Protein AF-A0A7S3KQA8-F1 (afdb_monomer_lite)

Radius of gyration: 25.14 Å; chains: 1; bounding box: 72×40×52 Å

pLDDT: mean 94.76, std 7.44, range [50.25, 98.62]

Sequence (127 aa):
MRDRASHYKTDHILAVFGQDFAYLNAQKSFKNIDKLIYHFNKKYSHMKLVYSTPYDYVKAVHESKVKLPVQYDDMLPYASSPHDYWTGYYTSRANFKSLVKYSSEKFNSYSTLFAEDSLVDHSEEEE

Secondary structure (DSSP, 8-state):
-HHHHTTSSSS--------TTTTTTHHHHHHHHHHHHHHHHHH-SS-------HHHHHHHHHHTT--PPP--S---S-BSSTT-BTTGGGTTTHHHHHHHHHHHHHHHHHHHHHHHHHHHHHHHS--

Foldseek 3Di:
DVVQCVVDPDPFDDDDDDDVPPPPPVVVSVVVVVVVQVVVVVVDVPDHDDDDDPVRRVVVVVVVVDDDDDDDDDPPQDAPDPPRTPCVVVPPPVVVVVVVVVVVVVVVVVVVVVVVVVVVVVVVVVD

InterPro domains:
  IPR000602 Glycoside hydrolase family 38, N-terminal domain [PF01074] (2-80)
  IPR011330 Glycoside hydrolase/deacetylase, beta/alpha-barrel [SSF88713] (2-82)
  IPR027291 Glycoside hydrolase 38, N-terminal domain superfamily [G3DSA:3.20.110.10] (1-46)
  IPR028995 Glycoside hydrolase families 57/38, central domain superfamily [SSF88688] (83-115)
  IPR037094 Glycoside hydrolase family 38, central domain superfamily [G3DSA:1.20.1270.50] (47-122)
  IPR050843 Glycosyl Hydrolase Family 38 [PTHR11607] (2-114)

Organism: Euplotes crassus (NCBI:txid5936)

Structure (mmCIF, N/CA/C/O backbone):
data_AF-A0A7S3KQA8-F1
#
_entry.id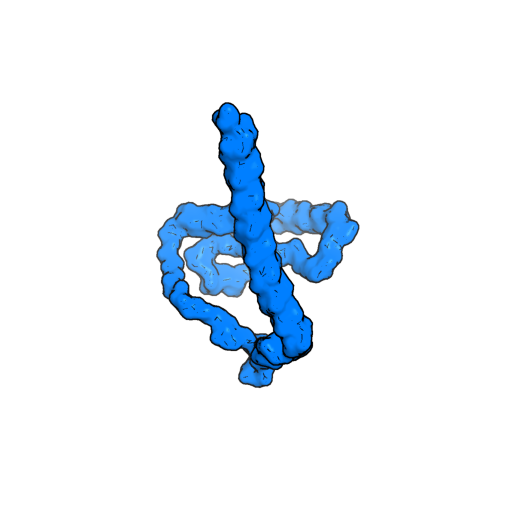   AF-A0A7S3KQA8-F1
#
loop_
_atom_site.group_PDB
_atom_site.id
_atom_site.type_symbol
_atom_site.label_atom_id
_atom_site.label_alt_id
_atom_site.label_comp_id
_atom_site.label_asym_id
_atom_site.label_entity_id
_atom_site.label_seq_id
_atom_site.pdbx_PDB_ins_code
_atom_site.Cartn_x
_atom_site.Cartn_y
_atom_site.Cartn_z
_atom_site.occupancy
_atom_site.B_iso_or_equiv
_atom_site.auth_seq_id
_atom_site.auth_comp_id
_atom_site.auth_asym_id
_atom_site.auth_atom_id
_atom_site.pdbx_PDB_model_num
ATOM 1 N N . MET A 1 1 ? -20.053 -4.637 8.830 1.00 76.00 1 MET A N 1
ATOM 2 C CA . MET A 1 1 ? -18.986 -5.295 9.621 1.00 76.00 1 MET A CA 1
ATOM 3 C C . MET A 1 1 ? -19.276 -6.761 9.900 1.00 76.00 1 MET A C 1
ATOM 5 O O . MET A 1 1 ? -18.405 -7.550 9.593 1.00 76.00 1 MET A O 1
ATOM 9 N N . ARG A 1 2 ? -20.458 -7.150 10.406 1.00 83.81 2 ARG A N 1
ATOM 10 C CA . ARG A 1 2 ? -20.785 -8.575 10.647 1.00 83.81 2 ARG A CA 1
ATOM 11 C C . ARG A 1 2 ? -20.775 -9.436 9.380 1.00 83.81 2 ARG A C 1
ATOM 13 O O . ARG A 1 2 ? -20.152 -10.482 9.381 1.00 83.81 2 ARG A O 1
ATOM 20 N N . ASP A 1 3 ? -21.382 -8.943 8.304 1.00 90.81 3 ASP A N 1
ATOM 21 C CA . ASP A 1 3 ? -21.337 -9.605 6.993 1.00 90.81 3 ASP A CA 1
ATOM 22 C C . ASP A 1 3 ? -19.902 -9.722 6.453 1.00 90.81 3 ASP A C 1
ATOM 24 O O . ASP A 1 3 ? -19.450 -10.774 6.032 1.00 90.81 3 ASP A O 1
ATOM 28 N N . ARG A 1 4 ? -19.100 -8.663 6.587 1.00 91.19 4 ARG A N 1
ATOM 29 C CA . ARG A 1 4 ? -17.677 -8.745 6.251 1.00 91.19 4 ARG A CA 1
ATOM 30 C C . ARG A 1 4 ? -16.948 -9.796 7.099 1.00 91.19 4 ARG A C 1
ATOM 32 O O . ARG A 1 4 ? -16.148 -10.534 6.549 1.00 91.19 4 ARG A O 1
ATOM 39 N N . ALA A 1 5 ? -17.236 -9.877 8.399 1.00 92.00 5 ALA A N 1
ATOM 40 C CA . ALA A 1 5 ? -16.604 -10.812 9.331 1.00 92.00 5 ALA A CA 1
ATOM 41 C C . ALA A 1 5 ? -16.811 -12.283 8.943 1.00 92.00 5 ALA A C 1
ATOM 43 O O . ALA A 1 5 ? -15.881 -13.066 9.083 1.00 92.00 5 ALA A O 1
ATOM 44 N N . SER A 1 6 ? -17.985 -12.653 8.414 1.00 94.38 6 SER A N 1
ATOM 45 C CA . SER A 1 6 ? -18.283 -14.046 8.038 1.00 94.38 6 SER A CA 1
ATOM 46 C C . SER A 1 6 ? -17.423 -14.573 6.885 1.00 94.38 6 SER A C 1
ATOM 48 O O . SER A 1 6 ? -17.363 -15.782 6.677 1.00 94.38 6 SER A O 1
ATOM 50 N N . HIS A 1 7 ? -16.733 -13.687 6.163 1.00 94.81 7 HIS A N 1
ATOM 51 C CA . HIS A 1 7 ? -15.812 -14.033 5.083 1.00 94.81 7 HIS A CA 1
ATOM 52 C C . HIS A 1 7 ? -14.347 -14.169 5.550 1.00 94.81 7 HIS A C 1
ATOM 54 O O . HIS A 1 7 ? -13.475 -14.473 4.738 1.00 94.81 7 HIS A O 1
ATOM 60 N N . TYR A 1 8 ? -14.053 -13.951 6.839 1.00 95.12 8 TYR A N 1
ATOM 61 C CA . TYR A 1 8 ? -12.716 -14.114 7.422 1.00 95.12 8 TYR A CA 1
ATOM 62 C C . TYR A 1 8 ? -12.693 -15.264 8.433 1.00 95.12 8 TYR A C 1
ATOM 64 O O . TYR A 1 8 ? -13.702 -15.610 9.038 1.00 95.12 8 TYR A O 1
ATOM 72 N N . LYS A 1 9 ? -11.511 -15.860 8.632 1.00 95.19 9 LYS A N 1
ATOM 73 C CA . LYS A 1 9 ? -11.307 -16.943 9.611 1.00 95.19 9 LYS A CA 1
ATOM 74 C C . LYS A 1 9 ? -10.982 -16.451 11.028 1.00 95.19 9 LYS A C 1
ATOM 76 O O . LYS A 1 9 ? -10.836 -17.282 11.916 1.00 95.19 9 LYS A O 1
ATOM 81 N N . THR A 1 10 ? -10.806 -15.145 11.229 1.00 96.00 10 THR A N 1
ATOM 82 C CA . THR A 1 10 ? -10.386 -14.539 12.503 1.00 96.00 10 THR A CA 1
ATOM 83 C C . THR A 1 10 ? -11.354 -13.442 12.934 1.00 96.00 10 THR A C 1
ATOM 85 O O . THR A 1 10 ? -12.077 -12.880 12.111 1.00 96.00 10 THR A O 1
ATOM 88 N N . ASP A 1 11 ? -11.299 -13.070 14.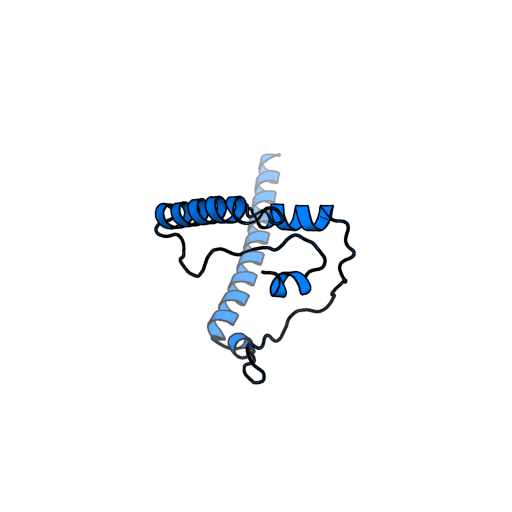214 1.00 94.56 11 ASP A N 1
ATOM 89 C CA . ASP A 1 11 ? -12.083 -11.960 14.777 1.00 94.56 11 ASP A CA 1
ATOM 90 C C . ASP A 1 11 ? -11.481 -10.572 14.475 1.00 94.56 11 ASP A C 1
ATOM 92 O O . ASP A 1 11 ? -11.965 -9.540 14.948 1.00 94.56 11 ASP A O 1
ATOM 96 N N . HIS A 1 12 ? -10.413 -10.523 13.673 1.00 95.88 12 HIS A N 1
ATOM 97 C CA . HIS A 1 12 ? -9.753 -9.292 13.260 1.00 95.88 12 HIS A CA 1
ATOM 98 C C . HIS A 1 12 ? -10.219 -8.903 11.858 1.00 95.88 12 HIS A C 1
ATOM 100 O O . HIS A 1 12 ? -10.081 -9.670 10.910 1.00 95.88 12 HIS A O 1
ATOM 106 N N . ILE A 1 13 ? -10.724 -7.676 11.702 1.00 95.88 13 ILE A N 1
ATOM 107 C CA . ILE A 1 13 ? -11.173 -7.146 10.409 1.00 95.88 13 ILE A CA 1
ATOM 108 C C . ILE A 1 13 ? -10.382 -5.884 10.085 1.00 95.88 13 ILE A C 1
ATOM 110 O O . ILE A 1 13 ? -10.456 -4.892 10.810 1.00 95.88 13 ILE A O 1
ATOM 114 N N . LEU A 1 14 ? -9.675 -5.894 8.955 1.00 95.50 14 LEU A N 1
ATOM 115 C CA . LEU A 1 14 ? -8.928 -4.732 8.480 1.00 95.50 14 LEU A CA 1
ATOM 116 C C . LEU A 1 14 ? -9.862 -3.693 7.846 1.00 95.50 14 LEU A C 1
ATOM 118 O O . LEU A 1 14 ? -10.361 -3.890 6.739 1.00 95.50 14 LEU A O 1
ATOM 122 N N . ALA A 1 15 ? -10.078 -2.553 8.494 1.00 94.31 15 ALA A N 1
ATOM 123 C CA . ALA A 1 15 ? -10.768 -1.415 7.887 1.00 94.31 15 ALA A CA 1
ATOM 124 C C . ALA A 1 15 ? -9.754 -0.475 7.218 1.00 94.3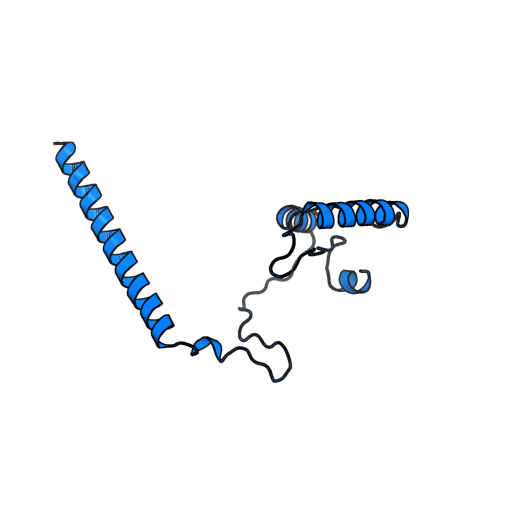1 15 ALA A C 1
ATOM 126 O O . ALA A 1 15 ? -8.971 0.174 7.905 1.00 94.31 15 ALA A O 1
ATOM 127 N N . VAL A 1 16 ? -9.776 -0.387 5.885 1.00 95.00 16 VAL A N 1
ATOM 128 C CA . VAL A 1 16 ? -8.919 0.551 5.146 1.00 95.00 16 VAL A CA 1
ATOM 129 C C . VAL A 1 16 ? -9.601 1.915 5.122 1.00 95.00 16 VAL A C 1
ATOM 131 O O . VAL A 1 16 ? -10.700 2.054 4.591 1.00 95.00 16 VAL A O 1
ATOM 134 N N . PHE A 1 17 ? -8.959 2.913 5.726 1.00 93.56 17 PHE A N 1
ATOM 135 C CA . PHE A 1 17 ? -9.434 4.294 5.760 1.00 93.56 17 PHE A CA 1
ATOM 136 C C . PHE A 1 17 ? -8.563 5.147 4.840 1.00 93.56 17 PHE A C 1
ATOM 138 O O . PHE A 1 17 ? -7.500 5.614 5.241 1.00 93.56 17 PHE A O 1
ATOM 145 N N . GLY A 1 18 ? -9.001 5.338 3.600 1.00 94.50 18 GLY A N 1
ATOM 146 C CA . GLY A 1 18 ? -8.277 6.108 2.594 1.00 94.50 18 GLY A CA 1
ATOM 147 C C . GLY A 1 18 ? -8.875 5.933 1.202 1.00 94.50 18 GLY A C 1
ATOM 148 O O . GLY A 1 18 ? -9.813 5.164 1.018 1.00 94.50 18 GLY A O 1
ATOM 149 N N . GLN A 1 19 ? -8.332 6.685 0.253 1.00 94.94 19 GLN A N 1
ATOM 150 C CA . GLN A 1 19 ? -8.604 6.616 -1.183 1.00 94.94 19 GLN A CA 1
ATOM 151 C C . GLN A 1 19 ? -7.503 7.393 -1.919 1.00 94.94 19 GLN A C 1
ATOM 153 O O . GLN A 1 19 ? -6.625 7.979 -1.272 1.00 94.94 19 GLN A O 1
ATOM 158 N N . ASP A 1 20 ? -7.574 7.440 -3.244 1.00 97.25 20 ASP A N 1
ATOM 159 C CA . ASP A 1 20 ? -6.678 8.236 -4.078 1.00 97.25 20 ASP A CA 1
ATOM 160 C C . ASP A 1 20 ? -6.596 9.682 -3.571 1.00 97.25 20 ASP A C 1
ATOM 162 O O . ASP A 1 20 ? -7.611 10.350 -3.361 1.00 97.25 20 ASP A O 1
ATOM 166 N N . PHE A 1 21 ? -5.368 10.148 -3.325 1.00 95.50 21 PHE A N 1
ATOM 167 C CA . PHE A 1 21 ? -5.073 11.499 -2.829 1.00 95.50 21 PHE A CA 1
ATOM 168 C C . PHE A 1 21 ? -5.819 11.892 -1.536 1.00 95.50 21 PHE A C 1
ATOM 170 O O . PHE A 1 21 ? -6.069 13.071 -1.273 1.00 95.50 21 PHE A O 1
ATOM 177 N N . ALA A 1 22 ? -6.177 10.918 -0.695 1.00 94.94 22 ALA A N 1
ATOM 178 C CA . ALA A 1 22 ? -6.718 11.190 0.632 1.00 94.94 22 ALA A CA 1
ATOM 179 C C . ALA A 1 22 ? -5.680 11.859 1.557 1.00 94.94 22 ALA A C 1
ATOM 181 O O . ALA A 1 22 ? -4.483 11.880 1.286 1.00 94.94 22 ALA A O 1
ATOM 182 N N . TYR A 1 23 ? -6.150 12.384 2.693 1.00 96.31 23 TYR A N 1
ATOM 183 C CA . TYR A 1 23 ? -5.321 12.980 3.754 1.00 96.31 23 TYR A CA 1
ATOM 184 C C . TYR A 1 23 ? -4.524 14.248 3.394 1.00 96.31 23 TYR A C 1
ATOM 186 O O . TYR A 1 23 ? -3.707 14.674 4.205 1.00 96.31 23 TYR A O 1
ATOM 194 N N . LEU A 1 24 ? -4.831 14.945 2.289 1.00 96.62 24 LEU A N 1
ATOM 195 C CA . LEU A 1 24 ? -4.280 16.292 2.020 1.00 96.62 24 LEU A CA 1
ATOM 196 C C . LEU A 1 24 ? -4.468 17.254 3.208 1.00 96.62 24 LEU A C 1
ATOM 198 O O . LEU A 1 24 ? -3.595 18.055 3.522 1.00 96.62 24 LEU A O 1
ATOM 202 N N . ASN A 1 25 ? -5.597 17.125 3.913 1.00 96.12 25 ASN A N 1
ATOM 203 C CA . ASN A 1 25 ? -5.765 17.648 5.264 1.00 96.12 25 ASN A CA 1
ATOM 204 C C . ASN A 1 25 ? -5.907 16.476 6.247 1.00 96.12 25 ASN A C 1
ATOM 206 O O . ASN A 1 25 ? -7.012 16.014 6.566 1.00 96.12 25 ASN A O 1
ATOM 210 N N . ALA A 1 26 ? -4.762 15.982 6.712 1.00 96.88 26 ALA A N 1
ATOM 211 C CA . ALA A 1 26 ? -4.685 14.867 7.644 1.00 96.88 26 ALA A CA 1
ATOM 212 C C . ALA A 1 26 ? -5.384 15.187 8.972 1.00 96.88 26 ALA A C 1
ATOM 214 O O . ALA A 1 26 ? -6.129 14.353 9.484 1.00 96.88 26 ALA A O 1
ATOM 215 N N . GLN A 1 27 ? -5.239 16.415 9.484 1.00 97.81 27 GLN A N 1
ATOM 216 C CA . GLN A 1 27 ? -5.841 16.834 10.752 1.00 97.81 27 GLN A CA 1
ATOM 217 C C . GLN A 1 27 ? -7.364 16.649 10.754 1.00 97.81 27 GLN A C 1
ATOM 219 O O . GLN A 1 27 ? -7.922 16.102 11.705 1.00 97.81 27 GLN A O 1
ATOM 224 N N . LYS A 1 28 ? -8.051 17.067 9.682 1.00 96.06 28 LYS A N 1
ATOM 225 C CA . LYS A 1 28 ? -9.506 16.882 9.551 1.00 96.06 28 LYS A CA 1
ATOM 226 C C . LYS A 1 28 ? -9.886 15.399 9.550 1.00 96.06 28 LYS A C 1
ATOM 228 O O . LYS A 1 28 ? -10.874 15.024 10.179 1.00 96.06 28 LYS A O 1
ATOM 233 N N . SER A 1 29 ? -9.107 14.575 8.855 1.00 96.19 29 SER A N 1
ATOM 234 C CA . SER A 1 29 ? -9.363 13.139 8.706 1.00 96.19 29 SER A CA 1
ATOM 235 C C . SER A 1 29 ? -9.184 12.406 10.036 1.00 96.19 29 SER A C 1
ATOM 237 O O . SER A 1 29 ? -10.127 11.776 10.514 1.00 96.19 29 SER A O 1
ATOM 239 N N . PHE A 1 30 ? -8.036 12.585 10.695 1.00 97.62 30 PHE A N 1
ATOM 240 C CA . PHE A 1 30 ? -7.750 11.969 11.992 1.00 97.62 30 PHE A CA 1
ATOM 241 C C . PHE A 1 30 ? -8.708 12.446 13.084 1.00 97.62 30 PHE A C 1
ATOM 243 O O . PHE A 1 30 ? -9.257 11.619 13.799 1.00 97.62 30 PHE A O 1
ATOM 250 N N . LYS A 1 31 ? -9.068 13.737 13.125 1.00 98.06 31 LYS A N 1
ATOM 251 C CA . LYS A 1 31 ? -10.077 14.239 14.076 1.00 98.06 31 LYS A CA 1
ATOM 252 C C . LYS A 1 31 ? -11.428 13.527 13.943 1.00 98.06 31 LYS A C 1
ATOM 254 O O . LYS A 1 31 ? -12.129 13.337 14.937 1.00 98.06 31 LYS A O 1
ATOM 259 N N . ASN A 1 32 ? -11.832 13.168 12.725 1.00 96.50 32 ASN A N 1
ATOM 260 C CA . 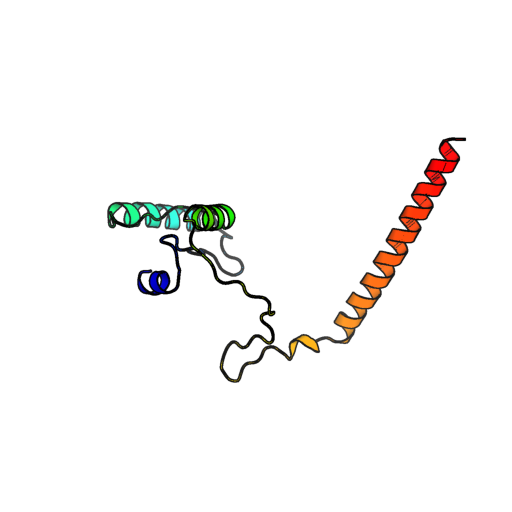ASN A 1 32 ? -13.074 12.430 12.500 1.00 96.50 32 ASN A CA 1
ATOM 261 C C . ASN A 1 32 ? -12.935 10.949 12.872 1.00 96.50 32 ASN A C 1
ATOM 263 O O . ASN A 1 32 ? -13.866 10.388 13.449 1.00 96.50 32 ASN A O 1
ATOM 267 N N . ILE A 1 33 ? -11.784 10.335 12.590 1.00 97.31 33 ILE A N 1
ATOM 268 C CA . ILE A 1 33 ? -11.509 8.945 12.970 1.00 97.31 33 ILE A CA 1
ATOM 269 C C . ILE A 1 33 ? -11.419 8.810 14.499 1.00 97.31 33 ILE A C 1
ATOM 271 O O . ILE A 1 33 ? -12.018 7.894 15.051 1.00 97.31 33 ILE A O 1
ATOM 275 N N . ASP A 1 34 ? -10.800 9.759 15.203 1.00 98.38 34 ASP A N 1
ATOM 276 C CA . ASP A 1 34 ? -10.735 9.782 16.672 1.00 98.38 34 ASP A CA 1
ATOM 277 C C . ASP A 1 34 ? -12.133 9.791 17.294 1.00 98.38 34 ASP A C 1
ATOM 279 O O . ASP A 1 34 ? -12.448 8.993 18.179 1.00 98.38 34 ASP A O 1
ATOM 283 N N . LYS A 1 35 ? -13.012 10.666 16.786 1.00 98.31 35 LYS A N 1
ATOM 284 C CA . LYS A 1 35 ? -14.416 10.721 17.212 1.00 98.31 35 LYS A CA 1
ATOM 285 C C . LYS A 1 35 ? -15.139 9.410 16.920 1.00 98.31 35 LYS A C 1
ATOM 287 O O . LYS A 1 35 ? -15.887 8.931 17.772 1.00 98.31 35 LYS A O 1
ATOM 292 N N . LEU A 1 36 ? -14.925 8.830 15.738 1.00 97.50 36 LEU A N 1
ATOM 293 C CA . LEU A 1 36 ? -15.510 7.546 15.366 1.00 97.50 36 LEU A CA 1
ATOM 294 C C . LEU A 1 36 ? -15.068 6.444 16.334 1.00 97.50 36 LEU A C 1
ATOM 296 O O . LEU A 1 36 ? -15.927 5.762 16.882 1.00 97.50 36 LEU A O 1
ATOM 300 N N . ILE A 1 37 ? -13.765 6.305 16.588 1.00 98.12 37 ILE A N 1
ATOM 301 C CA . ILE A 1 37 ? -13.200 5.323 17.523 1.00 98.12 37 ILE A CA 1
ATOM 302 C C . ILE A 1 37 ? -13.790 5.512 18.921 1.00 98.12 37 ILE A C 1
ATOM 304 O O . ILE A 1 37 ? -14.277 4.549 19.515 1.00 98.12 37 ILE A O 1
ATOM 308 N N . TYR A 1 38 ? -13.806 6.749 19.424 1.00 98.38 38 TYR A N 1
ATOM 309 C CA . TYR A 1 38 ? -14.350 7.070 20.742 1.00 98.38 38 TYR A CA 1
ATOM 310 C C . TYR A 1 38 ? -15.820 6.649 20.873 1.00 98.38 38 TYR A C 1
ATOM 312 O O . TYR A 1 38 ? -16.183 5.896 21.780 1.00 98.38 38 TYR A O 1
ATOM 320 N N . HIS A 1 39 ? -16.679 7.100 19.955 1.00 98.25 39 HIS A N 1
ATOM 321 C CA . HIS A 1 39 ? -18.110 6.806 20.025 1.00 98.25 39 HIS A CA 1
ATOM 322 C C . HIS A 1 39 ? -18.426 5.337 19.725 1.00 98.25 39 HIS A C 1
ATOM 324 O O . HIS A 1 39 ? -19.331 4.776 20.346 1.00 98.25 39 HIS A O 1
ATOM 330 N N . PHE A 1 40 ? -17.681 4.696 18.822 1.00 97.38 40 PHE A N 1
ATOM 331 C CA . PHE A 1 40 ? -17.837 3.279 18.506 1.00 97.38 40 PHE A CA 1
ATOM 332 C C . PHE A 1 40 ? -17.523 2.409 19.727 1.00 97.38 40 PHE A C 1
ATOM 334 O O . PHE A 1 40 ? -18.369 1.620 20.145 1.00 97.38 40 PHE A O 1
ATOM 341 N N . ASN A 1 41 ? -16.359 2.613 20.348 1.00 97.56 41 ASN A N 1
ATOM 342 C CA . ASN A 1 41 ? -15.924 1.826 21.505 1.00 97.56 41 ASN A CA 1
ATOM 343 C C . ASN A 1 41 ? -16.783 2.086 22.752 1.00 97.56 41 ASN A C 1
ATOM 345 O O . ASN A 1 41 ? -16.933 1.202 23.587 1.00 97.56 41 ASN A O 1
ATOM 349 N N . LYS A 1 42 ? -17.392 3.275 22.879 1.00 97.88 42 LYS A N 1
ATOM 350 C CA . LYS A 1 42 ? -18.361 3.559 23.951 1.00 97.88 42 LYS A CA 1
ATOM 351 C C . LYS A 1 42 ? -19.698 2.839 23.743 1.00 97.88 42 LYS A C 1
ATOM 353 O O . LYS A 1 42 ? -20.353 2.479 24.716 1.00 97.88 42 LYS A O 1
ATOM 358 N N . LYS A 1 43 ? -20.133 2.671 22.489 1.00 97.62 43 LYS A N 1
ATOM 359 C CA . LYS A 1 43 ? -21.436 2.078 22.146 1.00 97.62 43 LYS A CA 1
ATOM 360 C C . LYS A 1 43 ? -21.406 0.549 22.114 1.00 97.62 43 LYS A C 1
ATOM 362 O O . LYS A 1 43 ? -22.396 -0.079 22.483 1.00 97.62 43 LYS A O 1
ATOM 367 N N . TYR A 1 44 ? -20.315 -0.046 21.639 1.00 95.75 44 TYR A N 1
ATOM 368 C CA . TYR A 1 44 ? -20.205 -1.488 21.430 1.00 95.75 44 TYR A CA 1
ATOM 369 C C . TYR A 1 44 ? -19.191 -2.098 22.398 1.00 95.75 44 TYR A C 1
ATOM 371 O O . TYR A 1 44 ? -17.996 -1.886 22.259 1.00 95.75 44 TYR A O 1
ATOM 379 N N . SER A 1 45 ? -19.664 -2.902 23.353 1.00 95.12 45 SER A N 1
ATOM 380 C CA . SER A 1 45 ? -18.806 -3.603 24.323 1.00 95.12 45 SER A CA 1
ATOM 381 C C . SER A 1 45 ? -18.151 -4.877 23.774 1.00 95.12 45 SER A C 1
ATOM 383 O O . 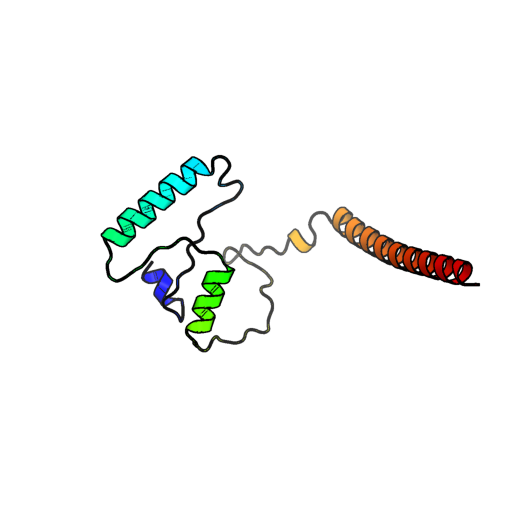SER A 1 45 ? -17.139 -5.324 24.300 1.00 95.12 45 SER A O 1
ATOM 385 N N . HIS A 1 46 ? -18.723 -5.466 22.721 1.00 93.56 46 HIS A N 1
ATOM 386 C CA . HIS A 1 46 ? -18.283 -6.734 22.120 1.00 93.56 46 HIS A CA 1
ATOM 387 C C . HIS A 1 46 ? -17.361 -6.548 20.905 1.00 93.56 46 HIS A C 1
ATOM 389 O O . HIS A 1 46 ? -17.013 -7.518 20.240 1.00 93.56 46 HIS A O 1
ATOM 395 N N . MET A 1 47 ? -17.006 -5.308 20.564 1.00 94.06 47 MET A N 1
ATOM 396 C CA . MET A 1 47 ? -16.118 -4.985 19.449 1.00 94.06 47 MET A CA 1
ATOM 397 C C . MET A 1 47 ? -15.188 -3.852 19.854 1.00 94.06 47 MET A C 1
ATOM 399 O O . MET A 1 47 ? -15.588 -2.953 20.588 1.00 94.06 47 MET A O 1
ATOM 403 N N . LYS A 1 48 ? -13.968 -3.856 19.318 1.00 95.94 48 LYS A N 1
ATOM 404 C CA . LYS A 1 48 ? -12.997 -2.788 19.543 1.00 95.94 48 LYS A CA 1
ATOM 405 C C . LYS A 1 48 ? -12.492 -2.264 18.207 1.00 95.94 48 LYS A C 1
ATOM 407 O O . LYS A 1 48 ? -11.938 -3.018 17.413 1.00 95.94 48 LYS A O 1
ATOM 412 N N . LEU A 1 49 ? -12.684 -0.972 17.972 1.00 96.88 49 LEU A N 1
ATOM 413 C CA . LEU A 1 49 ? -12.089 -0.252 16.856 1.00 96.88 49 LEU A CA 1
ATOM 414 C C . LEU A 1 49 ? -10.817 0.444 17.345 1.00 96.88 49 LEU A C 1
ATOM 416 O O . LEU A 1 49 ? -10.831 1.122 18.373 1.00 96.88 49 LEU A O 1
ATOM 420 N N . VAL A 1 50 ? -9.717 0.262 16.623 1.00 97.25 50 VAL A N 1
ATOM 421 C CA . VAL A 1 50 ? -8.409 0.832 16.958 1.00 97.25 50 VAL A CA 1
ATOM 422 C C . VAL A 1 50 ? -7.739 1.362 15.700 1.00 97.25 50 VAL A C 1
ATOM 424 O O . VAL A 1 50 ? -8.001 0.867 14.603 1.00 97.25 50 VAL A O 1
ATOM 427 N N . TYR A 1 51 ? -6.846 2.336 15.865 1.00 98.06 51 TYR A N 1
ATOM 428 C CA . TYR A 1 51 ? -5.831 2.576 14.846 1.00 98.06 51 TYR A CA 1
ATOM 429 C C . TYR A 1 51 ? -4.923 1.358 14.742 1.00 98.06 51 TYR A C 1
ATOM 431 O O . TYR A 1 51 ? -4.622 0.701 15.739 1.00 98.06 51 TYR A O 1
ATOM 439 N N . SER A 1 52 ? -4.512 1.053 13.521 1.00 97.81 52 SER A N 1
ATOM 440 C CA . SER A 1 52 ? -3.684 -0.104 13.228 1.00 97.81 52 SER A CA 1
ATOM 441 C C . SER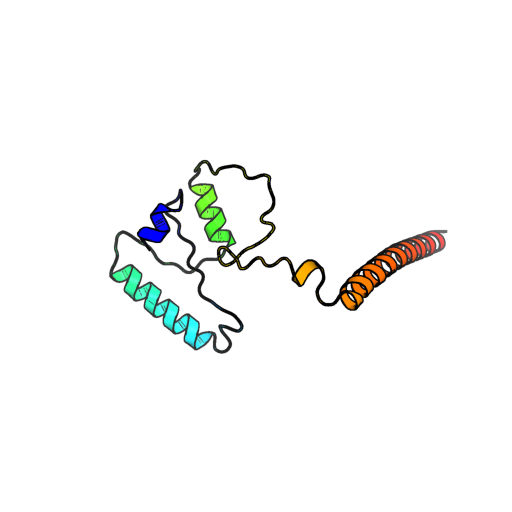 A 1 52 ? -2.902 0.139 11.945 1.00 97.81 52 SER A C 1
ATOM 443 O O . SER A 1 52 ? -3.218 1.046 11.169 1.00 97.81 52 SER A O 1
ATOM 445 N N . THR A 1 53 ? -1.895 -0.694 11.724 1.00 98.00 53 THR A N 1
ATOM 446 C CA . THR A 1 53 ? -1.135 -0.774 10.481 1.00 98.00 53 THR A CA 1
ATOM 447 C C . THR A 1 53 ? -1.382 -2.133 9.815 1.00 98.00 53 THR A C 1
ATOM 449 O O . THR A 1 53 ? -1.810 -3.078 10.485 1.00 98.00 53 THR A O 1
ATOM 452 N N . PRO A 1 54 ? -1.099 -2.293 8.507 1.00 97.75 54 PRO A N 1
ATOM 453 C CA . PRO A 1 54 ? -1.161 -3.608 7.867 1.00 97.75 54 PRO A CA 1
ATOM 454 C C . PRO A 1 54 ? -0.314 -4.666 8.592 1.00 97.75 54 PRO A C 1
ATOM 456 O O . PRO A 1 54 ? -0.741 -5.812 8.702 1.00 97.75 54 PRO A O 1
ATOM 459 N N . TYR A 1 55 ? 0.839 -4.269 9.143 1.00 98.31 55 TYR A N 1
ATOM 460 C CA . TYR A 1 55 ? 1.695 -5.144 9.943 1.00 98.31 55 TYR A CA 1
ATOM 461 C C . TYR A 1 55 ? 0.987 -5.638 11.210 1.00 98.31 55 TYR A C 1
ATOM 463 O O . TYR A 1 55 ? 0.906 -6.845 11.427 1.00 98.31 55 TYR A O 1
ATOM 471 N N . ASP A 1 56 ? 0.420 -4.731 12.011 1.00 98.19 56 ASP A N 1
ATOM 472 C CA . ASP A 1 56 ? -0.255 -5.102 13.262 1.00 98.19 56 ASP A CA 1
ATOM 473 C C . ASP A 1 56 ? -1.463 -6.013 13.011 1.00 98.19 56 ASP A C 1
ATOM 475 O O . ASP A 1 56 ? -1.707 -6.951 13.770 1.00 98.19 56 ASP A O 1
ATOM 479 N N . TYR A 1 57 ? -2.198 -5.777 11.920 1.00 97.75 57 TYR A N 1
ATOM 480 C CA . TYR A 1 57 ? -3.298 -6.646 11.510 1.00 97.75 57 TYR A CA 1
ATOM 481 C C . TYR A 1 57 ? -2.816 -8.056 11.149 1.00 97.75 57 TYR A C 1
ATOM 483 O O . TYR A 1 57 ? -3.354 -9.037 11.663 1.00 97.75 57 TYR A O 1
ATOM 491 N N . VAL A 1 58 ? -1.793 -8.178 10.294 1.00 97.50 58 VAL A N 1
ATOM 492 C CA . VAL A 1 58 ? -1.244 -9.487 9.900 1.00 97.50 58 VAL A CA 1
ATOM 493 C C . VAL A 1 58 ? -0.651 -10.213 11.107 1.00 97.50 58 VAL A C 1
ATOM 495 O O . VAL A 1 58 ? -0.858 -11.417 11.250 1.00 97.50 58 VAL A O 1
ATOM 498 N N . LYS A 1 59 ? 0.010 -9.488 12.016 1.00 98.06 59 LYS A N 1
ATOM 499 C CA . LYS A 1 59 ? 0.503 -10.027 13.286 1.00 98.06 59 LYS A CA 1
ATOM 500 C C . LYS A 1 59 ? -0.635 -10.604 14.133 1.00 98.06 59 LYS A C 1
ATOM 502 O O . LYS A 1 59 ? -0.544 -11.756 14.542 1.00 98.06 59 LYS A O 1
ATOM 507 N N . ALA A 1 60 ? -1.729 -9.867 14.325 1.00 97.50 60 ALA A N 1
ATOM 508 C CA . ALA A 1 60 ? -2.890 -10.350 15.077 1.00 97.50 60 ALA A CA 1
ATOM 509 C C . ALA A 1 60 ? -3.548 -11.582 14.420 1.00 97.50 60 ALA A C 1
ATOM 511 O O . ALA A 1 60 ? -3.919 -12.544 15.093 1.00 97.50 60 ALA A O 1
ATOM 512 N N . VAL A 1 61 ? -3.641 -11.600 13.084 1.00 97.12 61 VAL A N 1
ATOM 513 C CA . VAL A 1 61 ? -4.112 -12.774 12.330 1.00 97.12 61 VAL A CA 1
ATOM 514 C C . VAL A 1 61 ? -3.186 -13.973 12.547 1.00 97.12 61 VAL A C 1
ATOM 516 O O . VAL A 1 61 ? -3.674 -15.075 12.786 1.00 97.12 61 VAL A O 1
ATOM 519 N N . HIS A 1 62 ? -1.869 -13.783 12.517 1.00 96.81 62 HIS A N 1
ATOM 520 C CA . HIS A 1 62 ? -0.906 -14.852 12.781 1.00 96.81 62 HIS A CA 1
ATOM 521 C C . HIS A 1 62 ? -1.019 -15.389 14.219 1.00 96.81 62 HIS A C 1
ATOM 523 O O . HIS A 1 62 ? -1.077 -16.601 14.430 1.00 96.81 62 HIS A O 1
ATOM 529 N N . GLU A 1 63 ? -1.135 -14.498 15.205 1.00 97.69 63 GLU A N 1
ATOM 530 C CA . GLU A 1 63 ? -1.282 -14.837 16.628 1.00 97.69 63 GLU A CA 1
ATOM 531 C C . GLU A 1 63 ? -2.586 -15.588 16.942 1.00 97.69 63 GLU A C 1
ATOM 533 O O . GLU A 1 63 ? -2.629 -16.359 17.901 1.00 97.69 63 GLU A O 1
ATOM 538 N N . SER A 1 64 ? -3.619 -15.448 16.102 1.00 96.94 64 SER A N 1
ATOM 539 C CA . SER A 1 64 ? -4.860 -16.229 16.211 1.00 96.94 64 SER A CA 1
ATOM 540 C C . SER A 1 64 ? -4.690 -17.723 15.884 1.00 96.94 64 SER A C 1
ATOM 542 O O . SER A 1 64 ? -5.597 -18.513 16.145 1.00 96.94 64 SER A O 1
ATOM 544 N N . LYS A 1 65 ? -3.533 -18.130 15.332 1.00 95.69 65 LYS A N 1
ATOM 545 C CA . LYS A 1 65 ? -3.161 -19.527 15.027 1.00 95.69 65 LYS A CA 1
ATOM 546 C C . LYS A 1 65 ? -4.182 -20.281 14.162 1.00 95.69 65 LYS A C 1
ATOM 548 O O . LYS A 1 65 ? -4.267 -21.509 14.214 1.00 95.69 65 LYS A O 1
ATOM 553 N N . VAL A 1 66 ? -4.946 -19.566 13.337 1.00 96.06 66 VAL A N 1
ATOM 554 C CA . VAL A 1 66 ? -5.885 -20.182 12.393 1.00 96.06 66 VAL A CA 1
ATOM 555 C C . VAL A 1 66 ? -5.154 -20.786 11.194 1.00 96.06 66 VAL A C 1
ATOM 557 O O . VAL A 1 66 ? -4.163 -20.247 10.703 1.00 96.06 66 VAL A O 1
ATOM 560 N N . LYS A 1 67 ? -5.675 -21.895 10.661 1.00 95.69 67 LYS A N 1
ATOM 561 C CA . LYS A 1 67 ? -5.144 -22.508 9.436 1.00 95.69 67 LYS A CA 1
ATOM 562 C C . LYS A 1 67 ? -5.691 -21.795 8.195 1.00 95.69 67 LYS A C 1
ATOM 564 O O . LYS A 1 67 ? -6.868 -21.946 7.837 1.00 95.69 67 LYS A O 1
ATOM 569 N N . LEU A 1 68 ? -4.838 -21.032 7.520 1.00 95.38 68 LEU A N 1
ATOM 570 C CA . LEU A 1 68 ? -5.143 -20.411 6.229 1.00 95.38 68 LEU A CA 1
ATOM 571 C C . LEU A 1 68 ? -4.925 -21.414 5.078 1.00 95.38 68 LEU A C 1
ATOM 573 O O . LEU A 1 68 ? -4.073 -22.296 5.198 1.00 95.38 68 LEU A O 1
ATOM 577 N N . PRO A 1 69 ? -5.725 -21.344 3.998 1.00 95.06 69 PRO A N 1
ATOM 578 C CA . PRO A 1 69 ? -5.477 -22.143 2.802 1.00 95.06 69 PRO A CA 1
ATOM 579 C C . PRO A 1 69 ? -4.191 -21.682 2.103 1.00 95.06 69 PRO A C 1
ATOM 581 O O . PRO A 1 69 ? -3.805 -20.519 2.210 1.00 95.06 69 PRO A O 1
ATOM 584 N N . VAL A 1 70 ? -3.550 -22.598 1.381 1.00 96.12 70 VAL A N 1
ATOM 585 C CA . VAL A 1 70 ? -2.405 -22.288 0.517 1.00 96.12 70 VAL A CA 1
ATOM 586 C C . VAL A 1 70 ? -2.930 -22.030 -0.892 1.00 96.12 70 VAL A C 1
ATOM 588 O O . VAL A 1 70 ? -3.755 -22.801 -1.376 1.00 96.12 70 VAL A O 1
ATOM 591 N N . GLN A 1 71 ? -2.456 -20.959 -1.525 1.00 95.25 71 GLN A N 1
ATOM 592 C CA . GLN A 1 71 ? -2.755 -20.599 -2.911 1.00 95.25 71 GLN A CA 1
ATOM 593 C C . GLN A 1 71 ? -1.442 -20.570 -3.697 1.00 95.25 71 GLN A C 1
ATOM 595 O O . GLN A 1 71 ? -0.464 -20.003 -3.209 1.00 95.25 71 GLN A O 1
ATOM 600 N N . TYR A 1 72 ? -1.423 -21.186 -4.880 1.00 96.38 72 TYR A N 1
ATOM 601 C CA . TYR A 1 72 ? -0.223 -21.298 -5.722 1.00 96.38 72 TYR A CA 1
ATOM 602 C C . TYR A 1 72 ? -0.300 -20.471 -7.006 1.00 96.38 72 TYR A C 1
ATOM 604 O O . TYR A 1 72 ? 0.738 -20.053 -7.513 1.00 96.38 72 TYR A O 1
ATOM 612 N N . ASP A 1 73 ? -1.508 -20.243 -7.521 1.00 96.50 73 ASP A N 1
ATOM 613 C CA . ASP A 1 73 ? -1.702 -19.551 -8.793 1.00 96.50 73 ASP A CA 1
ATOM 614 C C . ASP A 1 73 ? -1.560 -18.032 -8.654 1.00 96.50 73 ASP A C 1
ATOM 616 O O . ASP A 1 73 ? -1.646 -17.470 -7.554 1.00 96.50 73 ASP A O 1
ATOM 620 N N . ASP A 1 74 ? -1.391 -17.366 -9.795 1.00 95.69 74 ASP A N 1
ATOM 621 C CA . ASP A 1 74 ? -1.505 -15.916 -9.872 1.00 95.69 74 ASP A CA 1
ATOM 622 C C . ASP A 1 74 ? -2.978 -15.453 -9.828 1.00 95.69 74 ASP A C 1
ATOM 624 O O . ASP A 1 74 ? -3.916 -16.236 -9.659 1.00 95.69 74 ASP A O 1
ATOM 628 N N . MET A 1 75 ? -3.182 -14.137 -9.911 1.00 95.56 75 MET A N 1
ATOM 629 C CA . MET A 1 75 ? -4.512 -13.520 -9.940 1.00 95.56 75 MET A CA 1
ATOM 630 C C . MET A 1 75 ? -4.822 -12.897 -11.311 1.00 95.56 75 MET A C 1
ATOM 632 O O . MET A 1 75 ? -5.512 -11.876 -11.383 1.00 95.56 75 MET A O 1
ATOM 636 N N . LEU A 1 76 ? -4.275 -13.457 -12.398 1.00 96.19 76 LEU A N 1
ATOM 637 C CA . LEU A 1 76 ? -4.450 -12.952 -13.759 1.00 96.19 76 LEU A CA 1
ATOM 638 C C . LEU A 1 76 ? -5.294 -13.913 -14.622 1.00 96.19 76 LEU A C 1
ATOM 640 O O . LEU A 1 76 ? -5.203 -15.128 -14.475 1.00 96.19 76 LEU A O 1
ATOM 644 N N . PRO A 1 77 ? -6.095 -13.391 -15.573 1.00 96.50 77 PRO A N 1
ATOM 645 C CA . PRO A 1 77 ? -6.400 -11.979 -15.805 1.00 96.50 77 PRO A CA 1
ATOM 646 C C . PRO A 1 77 ? -7.417 -11.428 -14.791 1.00 96.50 77 PRO A C 1
ATOM 648 O O . PRO A 1 77 ? -8.368 -12.104 -14.404 1.00 96.50 77 PRO A O 1
ATOM 651 N N . TYR A 1 78 ? -7.259 -10.158 -14.414 1.00 97.19 78 TYR A N 1
ATOM 652 C CA . TYR A 1 78 ? -8.243 -9.467 -13.581 1.00 97.19 78 TYR A CA 1
ATOM 653 C C . TYR A 1 78 ? -9.474 -9.063 -14.403 1.00 97.19 78 TYR A C 1
ATOM 655 O O . TYR A 1 78 ? -9.341 -8.526 -15.508 1.00 97.19 78 TYR A O 1
ATOM 663 N N . ALA A 1 79 ? -10.664 -9.278 -13.842 1.00 97.62 79 ALA A N 1
ATOM 664 C CA . ALA A 1 79 ? -11.923 -8.786 -14.382 1.00 97.62 79 ALA A CA 1
ATOM 665 C C . ALA A 1 79 ? -12.735 -8.090 -13.286 1.00 97.62 79 ALA A C 1
ATOM 667 O O . ALA A 1 79 ? -12.958 -8.656 -12.216 1.00 97.62 79 ALA A O 1
ATOM 668 N N . SER A 1 80 ? -13.189 -6.866 -13.556 1.00 97.00 80 SER A N 1
ATOM 669 C CA . SER A 1 80 ? -14.027 -6.101 -12.619 1.00 97.00 80 SER A CA 1
ATOM 670 C C . SER A 1 80 ? -15.515 -6.468 -12.707 1.00 97.00 80 SER A C 1
ATOM 672 O O . SER A 1 80 ? -16.276 -6.172 -11.790 1.00 97.00 80 SER A O 1
ATOM 674 N N . SER A 1 81 ? -15.926 -7.105 -13.807 1.00 96.62 81 SER A N 1
ATOM 675 C CA . SER A 1 81 ? -17.294 -7.527 -14.142 1.00 96.62 81 SER A CA 1
ATOM 676 C C . SER A 1 81 ? -17.218 -8.724 -15.112 1.00 96.62 81 SER A C 1
ATOM 678 O O . SER A 1 81 ? -16.159 -8.902 -15.722 1.00 96.62 81 SER A O 1
ATOM 680 N N . PRO A 1 82 ? -18.281 -9.534 -15.326 1.00 96.56 82 PRO A N 1
ATOM 681 C CA . PRO A 1 82 ? -18.214 -10.755 -16.147 1.00 96.56 82 PRO A CA 1
ATOM 682 C C . PRO A 1 82 ? -17.671 -10.598 -17.579 1.00 96.56 82 PRO A C 1
ATOM 684 O O . PRO A 1 82 ? -17.221 -11.579 -18.167 1.00 96.56 82 PRO A O 1
ATOM 687 N N . HIS A 1 83 ? -17.699 -9.389 -18.145 1.00 96.44 83 HIS A N 1
ATOM 688 C CA . HIS A 1 83 ? -17.200 -9.099 -19.495 1.00 96.44 83 HIS A CA 1
ATOM 689 C C . HIS A 1 83 ? -16.138 -7.986 -19.536 1.00 96.44 83 HIS A C 1
ATOM 691 O O . HIS A 1 83 ? -15.728 -7.580 -20.620 1.00 96.44 83 HIS A O 1
ATOM 697 N N . ASP A 1 84 ? -15.636 -7.543 -18.378 1.00 97.31 84 ASP A N 1
ATOM 698 C CA . ASP A 1 84 ? -14.684 -6.430 -18.262 1.00 97.31 84 ASP A CA 1
ATOM 699 C C . ASP A 1 84 ? -13.299 -6.948 -17.865 1.00 97.31 84 ASP A C 1
ATOM 701 O O . ASP A 1 84 ? -12.837 -6.740 -16.741 1.00 97.31 84 ASP A O 1
ATOM 705 N N . TYR A 1 85 ? -12.641 -7.658 -18.783 1.00 98.12 85 TYR A N 1
ATOM 706 C CA . TYR A 1 85 ? -11.295 -8.194 -18.572 1.00 98.12 85 TYR A CA 1
ATOM 707 C C . TYR A 1 85 ? -10.223 -7.144 -18.852 1.00 98.12 85 TYR A C 1
ATOM 709 O O . TYR A 1 85 ? -10.157 -6.551 -19.930 1.00 98.12 85 TYR A O 1
ATOM 717 N N . TRP A 1 86 ? -9.315 -6.958 -17.901 1.00 97.75 86 TRP A N 1
ATOM 718 C CA . TRP A 1 86 ? -8.261 -5.952 -17.978 1.00 97.75 86 TRP A CA 1
ATOM 719 C C . TRP A 1 86 ? -7.025 -6.507 -18.696 1.00 97.75 86 TRP A C 1
ATOM 721 O O . TRP A 1 86 ? -5.908 -6.401 -18.215 1.00 97.75 86 TRP A O 1
ATOM 731 N N . THR A 1 87 ? -7.197 -7.117 -19.867 1.00 98.12 87 THR A N 1
ATOM 732 C CA . THR A 1 87 ? -6.076 -7.670 -20.654 1.00 98.12 87 THR A CA 1
ATOM 733 C C . THR A 1 87 ? -5.518 -6.673 -21.669 1.00 98.12 87 THR A C 1
ATOM 735 O O . THR A 1 87 ? -4.382 -6.805 -22.118 1.00 98.12 87 THR A O 1
ATOM 738 N N . GLY A 1 88 ? -6.259 -5.607 -21.993 1.00 98.00 88 GLY A N 1
ATOM 739 C CA . GLY A 1 88 ? -5.816 -4.595 -22.959 1.00 98.00 88 GLY A CA 1
ATOM 740 C C . GLY A 1 88 ? -4.517 -3.884 -22.554 1.00 98.00 88 GLY A C 1
ATOM 741 O O . GLY A 1 88 ? -3.674 -3.588 -23.405 1.00 98.00 88 GLY A O 1
ATOM 742 N N . TYR A 1 89 ? -4.288 -3.664 -21.249 1.00 97.25 89 TYR A N 1
ATOM 743 C CA . TYR A 1 89 ? -3.071 -2.988 -20.782 1.00 97.25 89 TYR A CA 1
ATOM 744 C C . TYR A 1 89 ? -1.788 -3.805 -20.999 1.00 97.25 89 TYR A C 1
ATOM 746 O O . TYR A 1 89 ? -0.697 -3.222 -20.938 1.00 97.25 89 TYR A O 1
ATOM 754 N N . TYR A 1 90 ? -1.897 -5.103 -21.316 1.00 97.94 90 TYR A N 1
ATOM 755 C CA . TYR A 1 90 ? -0.762 -5.935 -21.723 1.00 97.94 90 TYR A CA 1
ATOM 756 C C . TYR A 1 90 ? -0.103 -5.403 -23.005 1.00 97.94 90 TYR A C 1
ATOM 758 O O . TYR A 1 90 ? 1.121 -5.451 -23.120 1.00 97.94 90 TYR A O 1
ATOM 766 N N . THR A 1 91 ? -0.872 -4.790 -23.914 1.00 98.06 91 THR A N 1
ATOM 767 C CA . THR A 1 91 ? -0.363 -4.262 -25.197 1.00 98.06 91 THR A CA 1
ATOM 768 C C . THR A 1 91 ? -0.414 -2.733 -25.297 1.00 98.06 91 THR A C 1
ATOM 770 O O . THR A 1 91 ? 0.364 -2.144 -26.050 1.00 98.06 91 THR A O 1
ATOM 773 N N . SER A 1 92 ? -1.261 -2.047 -24.519 1.00 98.38 92 SER A N 1
ATOM 774 C CA . SER A 1 92 ? -1.342 -0.576 -24.525 1.00 98.38 92 SER A CA 1
ATOM 775 C C . SER A 1 92 ? 0.031 0.094 -24.372 1.00 98.38 92 SER A C 1
ATOM 777 O O . SER A 1 92 ? 0.801 -0.252 -23.472 1.00 98.38 92 SER A O 1
ATOM 779 N N . ARG A 1 93 ? 0.321 1.102 -25.211 1.00 98.12 93 ARG A N 1
ATOM 780 C CA . ARG A 1 93 ? 1.602 1.845 -25.242 1.00 98.12 93 ARG A CA 1
ATOM 781 C C . ARG A 1 93 ? 2.828 0.946 -25.499 1.00 98.12 93 ARG A C 1
ATOM 783 O O . ARG A 1 93 ? 3.826 1.038 -24.785 1.00 98.12 93 ARG A O 1
ATOM 790 N N . ALA A 1 94 ? 2.768 0.104 -26.532 1.00 98.31 94 ALA A N 1
ATOM 791 C CA . ALA A 1 94 ? 3.825 -0.850 -26.890 1.00 98.31 94 ALA A CA 1
ATOM 792 C C . ALA A 1 94 ? 5.231 -0.223 -27.018 1.00 98.31 94 ALA A C 1
ATOM 794 O O . ALA A 1 94 ? 6.183 -0.761 -26.458 1.00 98.31 94 ALA A O 1
ATOM 795 N N . ASN A 1 95 ? 5.360 0.952 -27.651 1.00 98.50 95 ASN A N 1
ATOM 796 C CA . ASN A 1 95 ? 6.653 1.645 -27.786 1.00 98.50 95 ASN A CA 1
ATOM 797 C C . ASN A 1 95 ? 7.283 1.963 -26.422 1.00 98.50 95 ASN A C 1
ATOM 799 O O . ASN A 1 95 ? 8.482 1.781 -26.232 1.00 98.50 95 ASN A O 1
ATOM 803 N N . PHE A 1 96 ? 6.469 2.387 -25.451 1.00 98.50 96 PHE A N 1
ATOM 804 C CA . PHE A 1 96 ? 6.952 2.684 -24.104 1.00 98.50 96 PHE A CA 1
ATOM 805 C C . PHE A 1 96 ? 7.352 1.410 -23.353 1.00 98.50 96 PHE A C 1
ATOM 807 O O . PHE A 1 96 ? 8.396 1.381 -22.712 1.00 98.50 96 PHE A O 1
ATOM 814 N N . LYS A 1 97 ? 6.579 0.325 -23.486 1.00 98.62 97 LYS A N 1
ATOM 815 C CA . LYS A 1 97 ? 6.957 -0.987 -22.932 1.00 98.62 97 LYS A CA 1
ATOM 816 C C . LYS A 1 97 ? 8.288 -1.489 -23.509 1.00 98.62 97 LYS A C 1
ATOM 818 O O . LYS A 1 97 ? 9.129 -1.977 -22.758 1.00 98.62 97 LYS A O 1
ATOM 823 N N . SER A 1 98 ? 8.498 -1.324 -24.818 1.00 98.44 98 SER A N 1
ATOM 824 C CA . SER A 1 98 ? 9.767 -1.655 -25.478 1.00 98.44 98 SER A CA 1
ATOM 825 C C . SER A 1 98 ? 10.921 -0.814 -24.940 1.00 98.44 98 SER A C 1
ATOM 827 O O . SER A 1 98 ? 11.987 -1.355 -24.654 1.00 98.44 98 SER A O 1
ATOM 829 N N . LEU A 1 99 ? 10.703 0.492 -24.763 1.00 98.62 99 LEU A N 1
ATOM 830 C CA . LEU A 1 99 ? 11.703 1.392 -24.197 1.00 98.62 99 LEU A CA 1
ATOM 831 C C . LEU A 1 99 ? 12.102 0.969 -22.778 1.00 98.62 99 LEU A C 1
ATOM 833 O O . LEU A 1 99 ? 13.289 0.864 -22.505 1.00 98.62 99 LEU A O 1
ATOM 837 N N . VAL A 1 100 ? 11.140 0.650 -21.904 1.00 98.56 100 VAL A N 1
ATOM 838 C CA . VAL A 1 100 ? 11.426 0.171 -20.537 1.00 98.56 100 VAL A CA 1
ATOM 839 C C . VAL A 1 100 ? 12.300 -1.087 -20.560 1.00 98.56 100 VAL A C 1
ATOM 841 O O . VAL A 1 100 ? 13.274 -1.162 -19.813 1.00 98.56 100 VAL A O 1
ATOM 844 N N . LYS A 1 101 ? 12.002 -2.055 -21.440 1.00 98.19 101 LYS A N 1
ATOM 845 C CA . LYS A 1 101 ? 12.804 -3.283 -21.566 1.00 98.19 101 LYS A CA 1
ATOM 846 C C . LYS A 1 101 ? 14.230 -2.989 -22.038 1.00 98.19 101 LYS A C 1
ATOM 848 O O . LYS A 1 101 ? 15.176 -3.488 -21.437 1.00 98.19 101 LYS A O 1
ATOM 853 N N . TYR A 1 102 ? 14.376 -2.153 -23.065 1.00 98.56 102 TYR A N 1
ATOM 854 C CA . TYR A 1 102 ? 15.681 -1.738 -23.580 1.00 98.56 102 TYR A CA 1
ATOM 855 C C . TYR A 1 102 ? 16.505 -0.992 -22.520 1.00 98.56 102 TYR A C 1
ATOM 857 O O . TYR A 1 102 ? 17.664 -1.321 -22.279 1.00 98.56 102 TYR A O 1
ATOM 865 N N . SER A 1 103 ? 15.903 -0.018 -21.835 1.00 98.56 103 SER A N 1
ATOM 866 C CA . SER A 1 103 ? 16.574 0.738 -20.777 1.00 98.56 103 SER A CA 1
ATOM 867 C C . SER A 1 103 ? 16.982 -0.151 -19.601 1.00 98.56 103 SER A C 1
ATOM 869 O O . SER A 1 103 ? 18.073 0.027 -19.072 1.00 98.56 103 SER A O 1
ATOM 871 N N . SER A 1 104 ? 16.155 -1.131 -19.219 1.00 98.50 104 SER A N 1
ATOM 872 C CA . SER A 1 104 ? 16.497 -2.092 -18.162 1.00 98.50 104 SER A CA 1
ATOM 873 C C . SER A 1 104 ? 17.687 -2.978 -18.536 1.00 98.50 104 SER A C 1
ATOM 875 O O . SER A 1 104 ? 18.520 -3.255 -17.677 1.00 98.50 104 SER A O 1
ATOM 877 N N . GLU A 1 105 ? 17.769 -3.424 -19.793 1.00 98.38 105 GLU A N 1
ATOM 878 C CA . GLU A 1 105 ? 18.909 -4.193 -20.305 1.00 98.38 105 GLU A CA 1
ATOM 879 C C . GLU A 1 105 ? 20.195 -3.365 -20.211 1.00 98.38 105 GLU A C 1
ATOM 881 O O . GLU A 1 105 ? 21.162 -3.800 -19.588 1.00 98.38 105 GLU A O 1
ATOM 886 N N . LYS A 1 106 ? 20.186 -2.143 -20.761 1.00 98.50 106 LYS A N 1
ATOM 887 C CA . LYS A 1 106 ? 21.365 -1.265 -20.738 1.00 98.50 106 LYS A CA 1
ATOM 888 C C . LYS A 1 106 ? 21.789 -0.891 -19.326 1.00 98.50 106 LYS A C 1
ATOM 890 O O . LYS A 1 106 ? 22.980 -0.902 -19.038 1.00 98.50 106 LYS A O 1
ATOM 895 N N . PHE A 1 107 ? 20.833 -0.616 -18.439 1.00 98.19 107 PHE A N 1
ATOM 896 C CA . PHE A 1 107 ? 21.124 -0.314 -17.040 1.00 98.19 107 PHE A CA 1
ATOM 897 C C . PHE A 1 107 ? 21.855 -1.466 -16.339 1.00 98.19 107 PHE A C 1
ATOM 899 O O . PHE A 1 107 ? 22.819 -1.227 -15.614 1.00 98.19 107 PHE A O 1
ATOM 906 N N . ASN A 1 108 ? 21.429 -2.709 -16.581 1.00 98.00 108 ASN A N 1
ATOM 907 C CA . ASN A 1 108 ? 22.091 -3.886 -16.026 1.00 98.00 108 ASN A CA 1
ATOM 908 C C . ASN A 1 108 ? 23.522 -4.018 -16.571 1.00 98.00 108 ASN A C 1
ATOM 910 O O . ASN A 1 108 ? 24.462 -4.070 -15.784 1.00 98.00 108 ASN A O 1
ATOM 914 N N . SER A 1 109 ? 23.704 -3.936 -17.895 1.00 98.19 109 SER A N 1
ATOM 915 C CA . SER A 1 109 ? 25.039 -4.000 -18.507 1.00 98.19 109 SER A CA 1
ATOM 916 C C . SER A 1 109 ? 25.988 -2.925 -17.974 1.00 98.19 109 SER A C 1
ATOM 918 O O . SER A 1 109 ? 27.133 -3.227 -17.658 1.00 98.19 109 SER A O 1
ATOM 920 N N . TYR A 1 110 ? 25.522 -1.681 -17.837 1.00 98.06 110 TYR A N 1
ATOM 921 C CA . TYR A 1 110 ? 26.345 -0.600 -17.292 1.00 98.06 110 TYR A CA 1
ATOM 922 C C . TYR A 1 110 ? 26.669 -0.793 -15.816 1.00 98.06 110 TYR A C 1
ATOM 924 O O . TYR A 1 110 ? 27.783 -0.492 -15.409 1.00 98.06 110 TYR A O 1
ATOM 932 N N . SER A 1 111 ? 25.738 -1.330 -15.028 1.00 97.81 111 SER A N 1
ATOM 933 C CA . SER A 1 111 ? 25.988 -1.633 -13.617 1.00 97.81 111 SER A CA 1
ATOM 934 C C . SER A 1 111 ? 27.056 -2.718 -13.459 1.00 97.81 111 SER A C 1
ATOM 936 O O . SER A 1 111 ? 27.907 -2.604 -12.583 1.00 97.81 111 SER A O 1
ATOM 938 N N . THR A 1 112 ? 27.053 -3.741 -14.322 1.00 97.06 112 THR A N 1
ATOM 939 C CA . THR A 1 112 ? 28.108 -4.766 -14.345 1.00 97.06 112 THR A CA 1
ATOM 940 C C . THR A 1 112 ? 29.458 -4.181 -14.748 1.00 97.06 112 THR A C 1
ATOM 942 O O . THR A 1 112 ? 30.430 -4.409 -14.040 1.00 97.06 112 THR A O 1
ATOM 945 N N . LEU A 1 113 ? 29.511 -3.396 -15.830 1.00 96.75 113 LEU A N 1
ATOM 946 C CA . LEU A 1 113 ? 30.757 -2.769 -16.287 1.00 96.75 113 LEU A CA 1
ATOM 947 C C . LEU A 1 113 ? 31.334 -1.811 -15.240 1.00 96.75 113 LEU A C 1
ATOM 949 O O . LEU A 1 113 ? 32.525 -1.839 -14.977 1.00 96.75 113 LEU A O 1
ATOM 953 N N . PHE A 1 114 ? 30.488 -0.998 -14.608 1.00 96.56 114 PHE A N 1
ATOM 954 C CA . PHE A 1 114 ? 30.916 -0.085 -13.550 1.00 96.56 114 PHE A CA 1
ATOM 955 C C . PHE A 1 114 ? 31.452 -0.829 -12.320 1.00 96.56 114 PHE A C 1
ATOM 957 O O . PHE A 1 114 ? 32.422 -0.393 -11.707 1.00 96.56 114 PHE A O 1
ATOM 964 N N . ALA A 1 115 ? 30.827 -1.949 -11.950 1.00 96.25 115 ALA A N 1
ATOM 965 C CA . ALA A 1 115 ? 31.312 -2.774 -10.850 1.00 96.25 115 ALA A CA 1
ATOM 966 C C . ALA A 1 115 ? 32.669 -3.416 -11.175 1.00 96.25 115 ALA A C 1
ATOM 968 O O . ALA A 1 115 ? 33.516 -3.487 -10.296 1.00 96.25 115 ALA A O 1
ATOM 969 N N . GLU A 1 116 ? 32.877 -3.863 -12.415 1.00 95.50 116 GLU A N 1
ATOM 970 C CA . GLU A 1 116 ? 34.167 -4.389 -12.875 1.00 95.50 116 GLU A CA 1
ATOM 971 C C . GLU A 1 116 ? 35.256 -3.315 -12.823 1.00 95.50 116 GLU A C 1
ATOM 973 O O . GLU A 1 116 ? 36.286 -3.534 -12.196 1.00 95.50 116 GLU A O 1
ATOM 978 N N . ASP A 1 117 ? 34.981 -2.139 -13.385 1.00 94.56 117 ASP A N 1
ATOM 979 C CA . ASP A 1 117 ? 35.872 -0.972 -13.365 1.00 94.56 117 ASP A CA 1
ATOM 980 C C . ASP A 1 117 ? 36.272 -0.590 -11.928 1.00 94.56 117 ASP A C 1
ATOM 982 O O . ASP A 1 117 ? 37.450 -0.518 -11.596 1.00 94.56 117 ASP A O 1
ATOM 986 N N . SER A 1 118 ? 35.290 -0.496 -11.022 1.00 93.50 118 SER A N 1
ATOM 987 C CA . SER A 1 118 ? 35.535 -0.173 -9.607 1.00 93.50 118 SER A CA 1
ATOM 988 C C . SER A 1 118 ? 36.390 -1.221 -8.881 1.00 93.50 118 SER A C 1
ATOM 990 O O . SER A 1 118 ? 37.108 -0.888 -7.941 1.00 93.50 118 SER A O 1
ATOM 992 N N . LEU A 1 119 ? 36.285 -2.498 -9.266 1.00 92.00 119 LEU A N 1
ATOM 993 C CA . LEU A 1 119 ? 37.090 -3.576 -8.685 1.00 92.00 119 LEU A CA 1
ATOM 994 C C . LEU A 1 119 ? 38.523 -3.567 -9.225 1.00 92.00 119 LEU A C 1
ATOM 996 O O . LEU A 1 119 ? 39.444 -3.862 -8.465 1.00 92.00 119 LEU A O 1
ATOM 1000 N N . VAL A 1 120 ? 38.707 -3.234 -10.506 1.00 89.62 120 VAL A N 1
ATOM 1001 C CA . VAL A 1 120 ? 40.034 -3.076 -11.116 1.00 89.62 120 VAL A CA 1
ATOM 1002 C C . VAL A 1 120 ? 40.770 -1.906 -10.466 1.00 89.62 120 VAL A C 1
ATOM 1004 O O . VAL A 1 120 ? 41.876 -2.112 -9.971 1.00 89.62 120 VAL A O 1
ATOM 1007 N N . ASP A 1 121 ? 40.126 -0.743 -10.340 1.00 81.94 121 ASP A N 1
ATOM 1008 C CA . ASP A 1 121 ? 40.709 0.435 -9.681 1.00 81.94 121 ASP A CA 1
ATOM 1009 C C . ASP A 1 121 ? 41.180 0.123 -8.248 1.00 81.94 121 ASP A C 1
ATOM 1011 O O . ASP A 1 121 ? 42.283 0.493 -7.856 1.00 81.94 121 ASP A O 1
ATOM 1015 N N . HIS A 1 122 ? 40.385 -0.613 -7.461 1.00 74.19 122 HIS A N 1
ATOM 1016 C CA . HIS A 1 122 ? 40.786 -0.998 -6.099 1.00 74.19 122 HIS A CA 1
ATOM 1017 C C . HIS A 1 122 ? 41.946 -2.003 -6.065 1.00 74.19 122 HIS A C 1
ATOM 1019 O O . HIS A 1 122 ? 42.700 -2.017 -5.097 1.00 74.19 122 HIS A O 1
ATOM 1025 N N . SER A 1 123 ? 42.105 -2.845 -7.090 1.00 71.38 123 SER A N 1
ATOM 1026 C CA . SER A 1 123 ? 43.234 -3.780 -7.164 1.00 71.38 123 SER A CA 1
ATOM 1027 C C . SER A 1 123 ? 44.551 -3.103 -7.550 1.00 71.38 123 SER A C 1
ATOM 1029 O O . SER A 1 123 ? 45.603 -3.546 -7.103 1.00 71.38 123 SER A O 1
ATOM 1031 N N . GLU A 1 124 ? 44.496 -2.017 -8.328 1.00 71.62 124 GLU A N 1
ATOM 1032 C CA . GLU A 1 124 ? 45.676 -1.224 -8.698 1.00 71.62 124 GLU A CA 1
ATOM 1033 C C . GLU A 1 124 ? 46.149 -0.298 -7.561 1.00 71.62 124 GLU A C 1
ATOM 1035 O O . GLU A 1 124 ? 47.320 0.066 -7.521 1.00 71.62 124 GLU A O 1
ATOM 1040 N N . GLU A 1 125 ? 45.276 0.065 -6.612 1.00 66.31 125 GLU A N 1
ATOM 1041 C CA . GLU A 1 125 ? 45.644 0.848 -5.417 1.00 66.31 125 GLU A CA 1
ATOM 1042 C C . GLU A 1 125 ? 46.292 0.009 -4.290 1.00 66.31 125 GLU A C 1
ATOM 1044 O O . GLU A 1 125 ? 46.886 0.579 -3.371 1.00 66.31 125 GLU A O 1
ATOM 1049 N N . GLU A 1 126 ? 46.181 -1.327 -4.330 1.00 58.50 126 GLU A N 1
ATOM 1050 C CA . GLU A 1 126 ? 46.736 -2.246 -3.317 1.00 58.50 126 GLU A CA 1
ATOM 1051 C C . GLU A 1 126 ? 48.135 -2.823 -3.665 1.00 58.50 126 GLU A C 1
ATOM 1053 O O . GLU A 1 126 ? 48.735 -3.481 -2.806 1.00 58.50 126 GLU A O 1
ATOM 1058 N N . GLU A 1 127 ? 48.680 -2.561 -4.866 1.00 50.25 127 GLU A N 1
ATOM 1059 C CA . GLU A 1 127 ? 50.079 -2.859 -5.276 1.00 50.25 127 GLU A CA 1
ATOM 1060 C C . GLU A 1 127 ? 51.043 -1.675 -5.062 1.00 50.25 127 GLU A C 1
ATOM 1062 O O . GLU A 1 127 ? 52.189 -1.932 -4.610 1.00 50.25 127 GLU A O 1
#